Protein AF-A0A534TXQ6-F1 (afdb_monomer_lite)

Secondary structure (DSSP, 8-state):
----S-HHHHHHHHHHHHHHTT--SEEEEE-SSEEEEEEE-SSTT---EEEEEEEHHHHHHHHHHHHHHHHHHHHHSSSTT----

Sequence (85 aa):
MQYFSNYAGTLRCIGQVLHNQEIEAFEINTYANEFRVLAGDPNPPYTALIELKFSVQDIEILDREGQARRGQSTTETTNDRFDSV

pLDDT: mean 82.86, std 16.35, range [46.22, 97.06]

Structure (mmCIF, N/CA/C/O backbone):
data_AF-A0A534TXQ6-F1
#
_entry.id   AF-A0A534TXQ6-F1
#
loop_
_atom_site.group_PDB
_atom_site.id
_atom_site.type_symbol
_atom_site.label_atom_id
_atom_site.label_alt_id
_atom_site.label_comp_id
_atom_site.label_asym_id
_atom_site.label_entity_id
_atom_site.label_seq_id
_atom_site.pdbx_PDB_ins_code
_atom_site.Cartn_x
_atom_site.Cartn_y
_atom_site.Cartn_z
_atom_site.occupancy
_atom_site.B_iso_or_equiv
_atom_site.auth_seq_id
_atom_site.auth_comp_id
_atom_site.auth_asym_id
_atom_site.auth_atom_id
_atom_site.pdbx_PDB_model_num
ATOM 1 N N . MET A 1 1 ? 10.214 1.373 -19.705 1.00 52.84 1 MET A N 1
ATOM 2 C CA . MET A 1 1 ? 9.909 0.503 -18.551 1.00 52.84 1 MET A CA 1
ATOM 3 C C . MET A 1 1 ? 10.402 1.251 -17.324 1.00 52.84 1 MET A C 1
ATOM 5 O O . MET A 1 1 ? 11.600 1.493 -17.245 1.00 52.84 1 MET A O 1
ATOM 9 N N . GLN A 1 2 ? 9.503 1.771 -16.487 1.00 60.03 2 GLN A N 1
ATOM 10 C CA . GLN A 1 2 ? 9.897 2.452 -15.250 1.00 60.03 2 GLN A CA 1
ATOM 11 C C . GLN A 1 2 ? 10.134 1.380 -14.187 1.00 60.03 2 GLN A C 1
ATOM 13 O O . GLN A 1 2 ? 9.279 0.522 -13.985 1.00 60.03 2 GLN A O 1
ATOM 18 N N . TYR A 1 3 ? 11.311 1.410 -13.574 1.00 63.25 3 TYR A N 1
ATOM 19 C CA . TYR A 1 3 ? 11.711 0.490 -12.517 1.00 63.25 3 TYR A CA 1
ATOM 20 C C . TYR A 1 3 ? 11.824 1.262 -11.209 1.00 63.25 3 TYR A C 1
ATOM 22 O O . TYR A 1 3 ? 12.227 2.428 -11.206 1.00 63.25 3 TYR A O 1
ATOM 30 N N . PHE A 1 4 ? 11.527 0.601 -10.095 1.00 67.75 4 PHE A N 1
ATOM 31 C CA . PHE A 1 4 ? 11.767 1.172 -8.776 1.00 67.75 4 PHE A CA 1
ATOM 32 C C . PHE A 1 4 ? 13.271 1.260 -8.507 1.00 67.75 4 PHE A C 1
ATOM 34 O O . PHE A 1 4 ? 13.950 0.248 -8.353 1.00 67.75 4 PHE A O 1
ATOM 41 N N . SER A 1 5 ? 13.802 2.482 -8.449 1.00 70.38 5 SER A N 1
ATOM 42 C CA . SER A 1 5 ? 15.210 2.737 -8.115 1.00 70.38 5 SER A CA 1
ATOM 43 C C . SER A 1 5 ? 15.448 2.875 -6.608 1.00 70.38 5 SER A C 1
ATOM 45 O O . SER A 1 5 ? 16.572 2.697 -6.145 1.00 70.38 5 SER A O 1
ATOM 47 N N . ASN A 1 6 ? 14.396 3.157 -5.828 1.00 85.88 6 ASN A N 1
ATOM 48 C CA . ASN A 1 6 ? 14.467 3.363 -4.382 1.00 85.88 6 ASN A CA 1
ATOM 49 C C . ASN A 1 6 ? 13.494 2.441 -3.630 1.00 85.88 6 ASN A C 1
ATOM 51 O O . ASN A 1 6 ? 12.355 2.809 -3.322 1.00 85.88 6 ASN A O 1
ATOM 55 N N . TYR A 1 7 ? 13.971 1.241 -3.302 1.00 86.56 7 TYR A N 1
ATOM 56 C CA . TYR A 1 7 ? 13.203 0.241 -2.559 1.00 86.56 7 TYR A CA 1
ATOM 57 C C . TYR A 1 7 ? 12.810 0.709 -1.154 1.00 86.56 7 TYR A C 1
ATOM 59 O O . TYR A 1 7 ? 11.657 0.560 -0.766 1.00 86.56 7 TYR A O 1
ATOM 67 N N . ALA A 1 8 ? 13.723 1.334 -0.406 1.00 90.88 8 ALA A N 1
ATOM 68 C CA . ALA A 1 8 ? 13.436 1.794 0.954 1.00 90.88 8 ALA A CA 1
ATOM 69 C C . ALA A 1 8 ? 12.342 2.877 0.979 1.00 90.88 8 ALA A C 1
ATOM 71 O O . ALA A 1 8 ? 11.427 2.829 1.801 1.00 90.88 8 ALA A O 1
ATOM 72 N N . GLY A 1 9 ? 12.402 3.835 0.048 1.00 91.56 9 GLY A N 1
ATOM 73 C CA . GLY A 1 9 ? 11.366 4.858 -0.115 1.00 91.56 9 GLY A CA 1
ATOM 74 C C . GLY A 1 9 ? 10.013 4.260 -0.498 1.00 91.56 9 GLY A C 1
ATOM 75 O O . GLY A 1 9 ? 8.991 4.655 0.061 1.00 91.56 9 GLY A O 1
ATOM 76 N N . THR A 1 10 ? 10.021 3.263 -1.382 1.00 93.12 10 THR A N 1
ATOM 77 C CA . THR A 1 10 ? 8.809 2.550 -1.800 1.00 93.12 10 THR A CA 1
ATOM 78 C C . THR A 1 10 ? 8.165 1.803 -0.633 1.00 93.12 10 THR A C 1
ATOM 80 O O . THR A 1 10 ? 6.989 2.016 -0.345 1.00 93.12 10 THR A O 1
ATOM 83 N N . LEU A 1 11 ? 8.944 1.003 0.103 1.00 93.75 11 LEU A N 1
ATOM 84 C CA . LEU A 1 11 ? 8.458 0.262 1.270 1.00 93.75 11 LEU A CA 1
ATOM 85 C C . LEU A 1 11 ? 7.944 1.192 2.372 1.00 93.75 11 LEU A C 1
ATOM 87 O O . LEU A 1 11 ? 6.941 0.882 3.007 1.00 93.75 11 LEU A O 1
ATOM 91 N N . ARG A 1 12 ? 8.568 2.362 2.564 1.00 93.94 12 ARG A N 1
ATOM 92 C CA . ARG A 1 12 ? 8.039 3.393 3.467 1.00 93.94 12 ARG A CA 1
ATOM 93 C C . ARG A 1 12 ? 6.643 3.854 3.041 1.00 93.94 12 ARG A C 1
ATOM 95 O O . ARG A 1 12 ? 5.771 3.959 3.896 1.00 93.94 12 ARG A O 1
ATOM 102 N N . CYS A 1 13 ? 6.436 4.152 1.759 1.00 95.06 13 CYS A N 1
ATOM 103 C CA . CYS A 1 13 ? 5.135 4.610 1.261 1.00 95.06 13 CYS A CA 1
ATOM 104 C C . CYS A 1 13 ? 4.065 3.523 1.419 1.00 95.06 13 CYS A C 1
ATOM 106 O O . CYS A 1 13 ? 2.982 3.807 1.923 1.00 95.06 13 CYS A O 1
ATOM 108 N N . ILE A 1 14 ? 4.396 2.274 1.076 1.00 95.56 14 ILE A N 1
ATOM 109 C CA . ILE A 1 14 ? 3.507 1.123 1.282 1.00 95.56 14 ILE A CA 1
ATOM 110 C C . ILE A 1 14 ? 3.169 0.978 2.770 1.00 95.56 14 ILE A C 1
ATOM 112 O O . ILE A 1 14 ? 1.998 0.940 3.128 1.00 95.56 14 ILE A O 1
ATOM 116 N N . GLY A 1 15 ? 4.172 0.987 3.652 1.00 94.44 15 GLY A N 1
ATOM 117 C CA . GLY A 1 15 ? 3.965 0.868 5.097 1.00 94.44 15 GLY A CA 1
ATOM 118 C C . GLY A 1 15 ? 3.067 1.967 5.673 1.00 94.44 15 GLY A C 1
ATOM 119 O O . GLY A 1 15 ? 2.240 1.688 6.534 1.00 94.44 15 GLY A O 1
ATOM 120 N N . GLN A 1 16 ? 3.164 3.199 5.164 1.00 93.44 16 GLN A N 1
ATOM 121 C CA . GLN A 1 16 ? 2.267 4.292 5.555 1.00 93.44 16 GLN A CA 1
ATOM 122 C C . GLN A 1 16 ? 0.810 4.022 5.164 1.00 93.44 16 GLN A C 1
ATOM 124 O O . GLN A 1 16 ? -0.092 4.327 5.941 1.00 93.44 16 GLN A O 1
ATOM 129 N N . VAL A 1 17 ? 0.568 3.449 3.981 1.00 94.44 17 VAL A N 1
ATOM 130 C CA . VAL A 1 17 ? -0.784 3.063 3.551 1.00 94.44 17 VAL A CA 1
ATOM 131 C C . VAL A 1 17 ? -1.333 1.949 4.436 1.00 94.44 17 VAL A C 1
ATOM 133 O O . VAL A 1 17 ? -2.441 2.089 4.945 1.00 94.44 17 VAL A O 1
ATOM 136 N N . LEU A 1 18 ? -0.549 0.890 4.664 1.00 94.62 18 LEU A N 1
ATOM 137 C CA . LEU A 1 18 ? -0.967 -0.247 5.491 1.00 94.62 18 LEU A CA 1
ATOM 138 C C . LEU A 1 18 ? -1.273 0.182 6.928 1.00 94.62 18 LEU A C 1
ATOM 140 O O . LEU A 1 18 ? -2.294 -0.214 7.478 1.00 94.62 18 LEU A O 1
ATOM 144 N N . HIS A 1 19 ? -0.448 1.063 7.499 1.00 92.50 19 HIS A N 1
ATOM 145 C CA . HIS A 1 19 ? -0.683 1.618 8.829 1.00 92.50 19 HIS A CA 1
ATOM 146 C C . HIS A 1 19 ? -2.008 2.389 8.916 1.00 92.50 19 HIS A C 1
ATOM 148 O O . HIS A 1 19 ? -2.773 2.175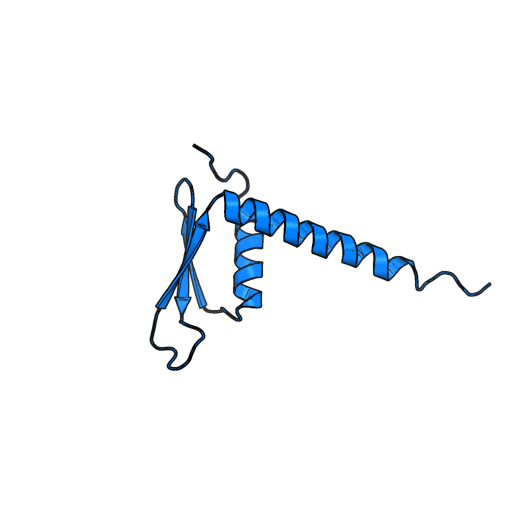 9.849 1.00 92.50 19 HIS A O 1
ATOM 154 N N . ASN A 1 20 ? -2.322 3.232 7.925 1.00 91.25 20 ASN A N 1
ATOM 155 C CA . ASN A 1 20 ? -3.587 3.981 7.897 1.00 91.25 20 ASN A 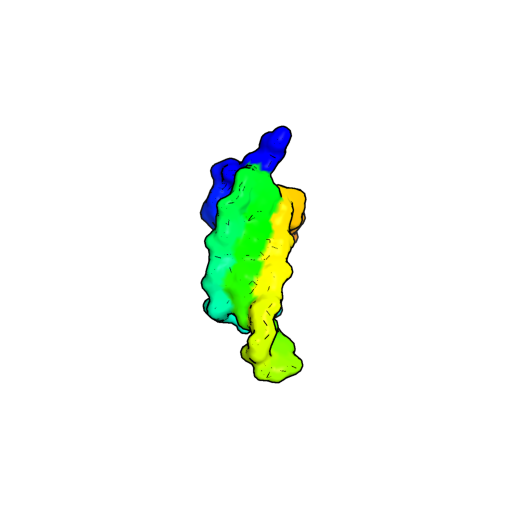CA 1
ATOM 156 C C . ASN A 1 20 ? -4.821 3.083 7.709 1.00 91.25 20 ASN A C 1
ATOM 158 O O . ASN A 1 20 ? -5.934 3.521 7.985 1.00 91.25 20 ASN A O 1
ATOM 162 N N . GLN A 1 21 ? -4.634 1.868 7.190 1.00 91.19 21 GLN A N 1
ATOM 163 C CA . GLN A 1 21 ? -5.685 0.865 7.015 1.00 91.19 21 GLN A CA 1
ATOM 164 C C . GLN A 1 21 ? -5.727 -0.153 8.165 1.00 91.19 21 GLN A C 1
ATOM 166 O O . GLN A 1 21 ? -6.482 -1.115 8.077 1.00 91.19 21 GLN A O 1
ATOM 171 N N . GLU A 1 22 ? -4.915 0.042 9.211 1.00 90.62 22 GLU A N 1
ATOM 172 C CA . GLU A 1 22 ? -4.797 -0.870 10.359 1.00 90.62 22 GLU A CA 1
ATOM 173 C C . GLU A 1 22 ? -4.421 -2.311 9.949 1.00 90.62 22 GLU A C 1
ATOM 175 O O . GLU A 1 22 ? -4.799 -3.291 10.589 1.00 90.62 22 GLU A O 1
ATOM 180 N N . ILE A 1 23 ? -3.645 -2.455 8.867 1.00 92.12 23 ILE A N 1
ATOM 181 C CA . ILE A 1 23 ? -3.160 -3.748 8.378 1.00 92.12 23 ILE A CA 1
ATOM 182 C C . ILE A 1 23 ? -1.809 -4.061 9.026 1.00 92.12 23 ILE A C 1
ATOM 184 O O . ILE A 1 23 ? -0.782 -3.476 8.675 1.00 92.12 23 ILE A O 1
ATOM 188 N N . GLU A 1 24 ? -1.801 -5.028 9.943 1.00 87.25 24 GLU A N 1
ATOM 189 C CA . GLU A 1 24 ? -0.592 -5.438 10.677 1.00 87.25 24 GLU A CA 1
ATOM 190 C C . GLU A 1 24 ? 0.063 -6.714 10.126 1.00 87.25 24 GLU A C 1
ATOM 192 O O . GLU A 1 24 ? 1.282 -6.868 10.207 1.00 87.25 24 GLU A O 1
ATOM 197 N N . ALA A 1 25 ? -0.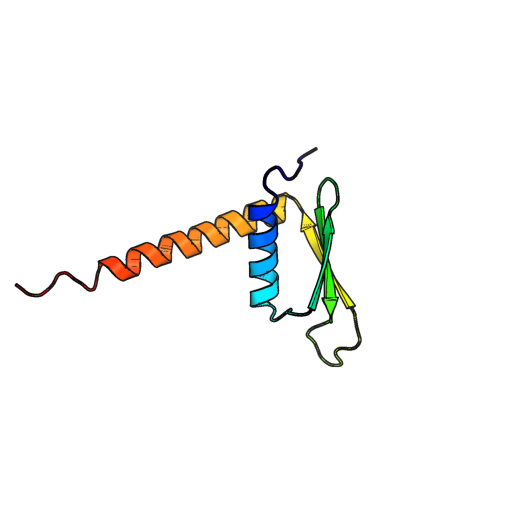725 -7.623 9.543 1.00 90.19 25 ALA A N 1
ATOM 198 C CA . ALA A 1 25 ? -0.251 -8.899 9.011 1.00 90.19 25 ALA A CA 1
ATOM 199 C C . ALA A 1 25 ? -0.365 -8.926 7.484 1.00 90.19 25 ALA A C 1
ATOM 201 O O . ALA A 1 25 ? -1.466 -8.918 6.926 1.00 90.19 25 ALA A O 1
ATOM 202 N N . PHE A 1 26 ? 0.784 -8.961 6.810 1.00 94.94 26 PHE A N 1
ATOM 203 C CA . PHE A 1 26 ? 0.855 -8.919 5.356 1.00 94.94 26 PHE A CA 1
ATOM 204 C C . PHE A 1 26 ? 2.141 -9.550 4.814 1.00 94.94 26 PHE A C 1
ATOM 206 O O . PHE A 1 26 ? 3.146 -9.678 5.514 1.00 94.94 26 PHE A O 1
ATOM 213 N N . GLU A 1 27 ? 2.117 -9.882 3.527 1.00 96.38 27 GLU A N 1
ATOM 214 C CA . GLU A 1 27 ? 3.277 -10.272 2.731 1.00 96.38 27 GLU A CA 1
ATOM 215 C C . GLU A 1 27 ? 3.443 -9.299 1.560 1.00 96.38 27 GLU A C 1
ATOM 217 O O . GLU A 1 27 ? 2.457 -8.894 0.941 1.00 96.38 27 GLU A O 1
ATOM 222 N N . ILE A 1 28 ? 4.686 -8.923 1.243 1.00 95.62 28 ILE A N 1
ATOM 223 C CA . ILE A 1 28 ? 4.998 -8.047 0.109 1.00 95.62 28 ILE A CA 1
ATOM 224 C C . ILE A 1 28 ? 5.734 -8.840 -0.963 1.00 95.62 28 ILE A C 1
ATOM 226 O O . ILE A 1 28 ? 6.865 -9.281 -0.766 1.00 95.62 28 ILE A O 1
ATOM 230 N N . ASN A 1 29 ? 5.122 -8.918 -2.139 1.00 94.38 29 ASN A N 1
ATOM 231 C CA . ASN A 1 29 ? 5.719 -9.465 -3.344 1.00 94.38 29 ASN A CA 1
ATOM 232 C C . ASN A 1 29 ? 6.192 -8.336 -4.257 1.00 94.38 29 ASN A C 1
ATOM 234 O O . ASN A 1 29 ? 5.459 -7.389 -4.549 1.00 94.38 29 ASN A O 1
ATOM 238 N N . THR A 1 30 ? 7.435 -8.450 -4.715 1.00 91.56 30 THR A N 1
ATOM 239 C CA . THR A 1 30 ? 8.074 -7.461 -5.585 1.00 91.56 30 THR A CA 1
ATOM 240 C C . THR A 1 30 ? 8.136 -7.985 -7.011 1.00 91.56 30 THR A C 1
ATOM 242 O O . THR A 1 30 ? 8.663 -9.070 -7.255 1.00 91.56 30 THR A O 1
ATOM 245 N N . TYR A 1 31 ? 7.667 -7.179 -7.957 1.00 88.88 31 TYR A N 1
ATOM 246 C CA . TYR A 1 31 ? 7.801 -7.419 -9.390 1.00 88.88 31 TYR A CA 1
ATOM 247 C C . TYR A 1 31 ? 8.583 -6.276 -10.043 1.00 88.88 31 TYR A C 1
ATOM 249 O O . TYR A 1 31 ? 8.900 -5.268 -9.415 1.00 88.88 31 TYR A O 1
ATOM 257 N N . ALA A 1 32 ? 8.906 -6.421 -11.329 1.00 84.56 32 ALA A N 1
ATOM 258 C CA . ALA A 1 32 ? 9.728 -5.453 -12.058 1.00 84.56 32 ALA A CA 1
ATOM 259 C C . ALA A 1 32 ? 9.173 -4.012 -12.025 1.00 84.56 32 ALA A C 1
ATOM 261 O O . ALA A 1 32 ? 9.944 -3.054 -12.011 1.00 84.56 32 ALA A O 1
ATOM 262 N N . ASN A 1 33 ? 7.849 -3.858 -12.029 1.00 87.50 33 ASN A N 1
ATOM 263 C CA . ASN A 1 33 ? 7.150 -2.579 -12.174 1.00 87.50 33 ASN A CA 1
ATOM 264 C C . ASN A 1 33 ? 6.008 -2.375 -11.167 1.00 87.50 33 ASN A C 1
ATOM 266 O O . ASN A 1 33 ? 5.287 -1.382 -11.266 1.00 87.50 33 ASN A O 1
ATOM 270 N N . GLU A 1 34 ? 5.820 -3.297 -10.224 1.00 92.56 34 GLU A N 1
ATOM 271 C CA . GLU A 1 34 ? 4.780 -3.186 -9.204 1.00 92.56 34 GLU A CA 1
ATOM 272 C C . GLU A 1 34 ? 5.167 -3.907 -7.912 1.00 92.56 34 GLU A C 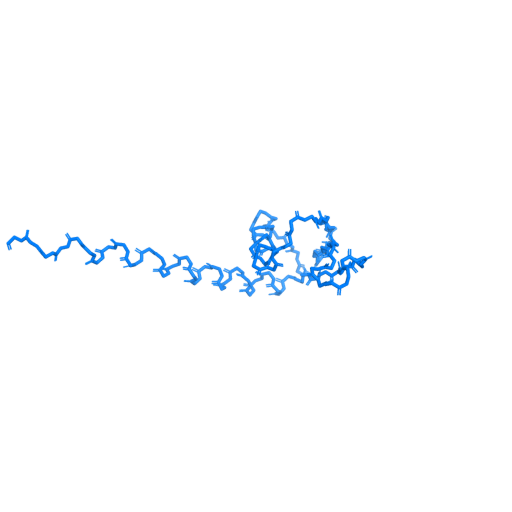1
ATOM 274 O O . GLU A 1 34 ? 5.979 -4.837 -7.909 1.00 92.56 34 GLU A O 1
ATOM 279 N N . PHE A 1 35 ? 4.528 -3.496 -6.822 1.00 94.88 35 PHE A N 1
ATOM 280 C CA . PHE A 1 35 ? 4.475 -4.247 -5.576 1.00 94.88 35 PHE A CA 1
ATOM 281 C C . PHE A 1 35 ? 3.059 -4.756 -5.362 1.00 94.88 35 PHE A C 1
ATOM 283 O O . PHE A 1 35 ? 2.086 -4.041 -5.614 1.00 94.88 35 PHE A O 1
ATOM 290 N N . ARG A 1 36 ? 2.947 -5.983 -4.862 1.00 96.69 36 ARG A N 1
ATOM 291 C CA . ARG A 1 36 ? 1.675 -6.549 -4.422 1.00 96.69 36 ARG A CA 1
ATOM 292 C C . ARG A 1 36 ? 1.757 -6.878 -2.949 1.00 96.69 36 ARG A C 1
ATOM 294 O O . ARG A 1 36 ? 2.710 -7.524 -2.520 1.00 96.69 36 ARG A O 1
ATOM 301 N N . VAL A 1 37 ? 0.763 -6.434 -2.197 1.00 97.00 37 VAL A N 1
ATOM 302 C CA . VAL A 1 37 ? 0.626 -6.738 -0.779 1.00 97.00 37 VAL A CA 1
ATOM 303 C C . VAL A 1 37 ? -0.559 -7.664 -0.609 1.00 97.00 37 VAL A C 1
ATOM 305 O O . VAL A 1 37 ? -1.678 -7.293 -0.954 1.00 97.00 37 VAL A O 1
ATOM 308 N N . LEU A 1 38 ? -0.305 -8.857 -0.085 1.00 97.06 38 LEU A N 1
ATOM 309 C CA . LEU A 1 38 ? -1.346 -9.783 0.338 1.00 97.06 38 LEU A CA 1
ATOM 310 C C . LEU A 1 38 ? -1.554 -9.593 1.839 1.00 97.06 38 LEU A C 1
ATOM 312 O O . LEU A 1 38 ? -0.601 -9.710 2.607 1.00 97.06 38 LEU A O 1
ATOM 316 N N . ALA A 1 39 ? -2.776 -9.281 2.252 1.00 95.00 39 ALA A N 1
ATOM 317 C CA . ALA A 1 39 ? -3.113 -8.999 3.644 1.00 95.00 39 ALA A CA 1
ATOM 318 C C . ALA A 1 39 ? -4.431 -9.668 4.037 1.00 95.00 39 ALA A C 1
ATOM 320 O O . ALA A 1 39 ? -5.238 -10.014 3.174 1.00 95.00 39 ALA A O 1
ATOM 321 N N . GLY A 1 40 ? -4.661 -9.838 5.340 1.00 91.75 40 GLY A N 1
ATOM 322 C CA . GLY A 1 40 ? -5.992 -10.181 5.845 1.00 91.75 40 GLY A CA 1
ATOM 323 C C . GLY A 1 40 ? -6.988 -9.063 5.545 1.00 91.75 40 GLY A C 1
ATOM 324 O O . GLY A 1 40 ? -6.637 -7.889 5.641 1.00 91.75 40 GLY A O 1
ATOM 325 N N . ASP A 1 41 ? -8.217 -9.416 5.172 1.00 88.31 41 ASP A N 1
ATOM 326 C CA . ASP A 1 41 ? -9.297 -8.439 5.035 1.00 88.31 41 ASP A CA 1
ATOM 327 C C . ASP A 1 41 ? -9.584 -7.806 6.409 1.00 88.31 41 ASP A C 1
ATOM 329 O O . ASP A 1 41 ? -9.949 -8.535 7.340 1.00 88.31 41 ASP A O 1
ATOM 333 N N . PRO A 1 42 ? -9.429 -6.477 6.567 1.00 84.75 42 PRO A N 1
ATOM 334 C CA . PRO A 1 42 ? -9.724 -5.798 7.825 1.00 84.75 42 PRO A CA 1
ATOM 335 C C . PRO A 1 42 ? -11.233 -5.685 8.092 1.00 84.75 42 PRO A C 1
ATOM 337 O O . PRO A 1 42 ? -11.636 -5.190 9.143 1.00 84.75 42 PRO A O 1
ATOM 340 N N . ASN A 1 43 ? -12.090 -6.121 7.165 1.00 85.25 43 ASN A N 1
ATOM 341 C CA . ASN A 1 43 ? -13.531 -6.112 7.356 1.00 85.25 43 ASN A CA 1
ATOM 342 C C . ASN A 1 43 ? -14.021 -7.459 7.918 1.00 85.25 43 ASN A C 1
ATOM 344 O O . ASN A 1 43 ? -13.621 -8.526 7.435 1.00 85.25 43 ASN A O 1
ATOM 348 N N . PRO A 1 44 ? -14.945 -7.451 8.899 1.00 86.44 44 PRO A N 1
ATOM 349 C CA . PRO A 1 44 ? -15.642 -8.660 9.315 1.00 86.44 44 PRO A CA 1
ATOM 350 C C . PRO A 1 44 ? -16.239 -9.393 8.101 1.00 86.44 44 PRO A C 1
ATOM 352 O O . PRO A 1 44 ? -16.859 -8.752 7.250 1.00 86.44 44 PRO A O 1
ATOM 355 N N . PRO A 1 45 ? -16.098 -10.728 8.010 1.00 90.94 45 PRO A N 1
ATOM 356 C CA . PRO A 1 45 ? -15.759 -11.654 9.094 1.00 90.94 45 PRO A CA 1
ATOM 357 C C . PRO A 1 45 ? -14.257 -11.965 9.278 1.00 90.94 45 PRO A C 1
ATOM 359 O O . PRO A 1 45 ? -13.945 -12.921 9.984 1.00 90.94 45 PRO A O 1
ATOM 362 N N . TYR A 1 46 ? -13.332 -11.199 8.683 1.00 83.81 46 TYR A N 1
ATOM 363 C CA . TYR A 1 46 ? -11.870 -11.396 8.797 1.00 83.81 46 TYR A CA 1
ATOM 364 C C . TYR A 1 46 ? -11.349 -12.743 8.265 1.00 83.81 46 TYR A C 1
ATOM 366 O O . TYR A 1 46 ? -10.297 -13.230 8.675 1.00 83.81 46 TYR A O 1
ATOM 374 N N . THR A 1 47 ? -12.092 -13.388 7.364 1.00 86.44 47 THR A N 1
ATOM 375 C CA . THR A 1 47 ? -11.733 -14.714 6.828 1.00 86.44 47 THR A CA 1
ATOM 376 C C . THR A 1 47 ? -11.104 -14.663 5.441 1.00 86.44 47 THR A C 1
ATOM 378 O O . THR A 1 47 ? -10.682 -15.696 4.924 1.00 86.44 47 THR A O 1
ATOM 381 N N . ALA A 1 48 ? -11.112 -13.498 4.797 1.00 89.62 48 ALA A N 1
ATOM 382 C CA . ALA A 1 48 ? -10.631 -13.327 3.436 1.00 89.62 48 ALA A CA 1
ATOM 383 C C . ALA A 1 48 ? -9.216 -12.739 3.415 1.00 89.62 48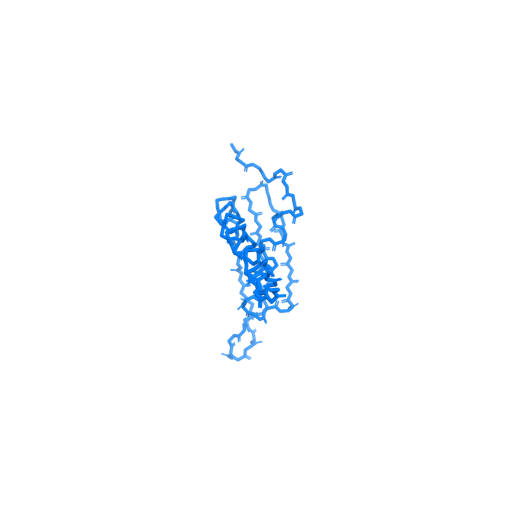 ALA A C 1
ATOM 385 O O . ALA A 1 48 ? -8.765 -12.115 4.375 1.00 89.62 48 ALA A O 1
ATOM 386 N N . LEU A 1 49 ? -8.536 -12.936 2.287 1.00 92.94 49 LEU A N 1
ATOM 387 C CA . LEU A 1 49 ? -7.324 -12.205 1.945 1.00 92.94 49 LEU A CA 1
ATOM 388 C C . LEU A 1 49 ? -7.665 -11.152 0.893 1.00 92.94 49 LEU A C 1
ATOM 390 O O . LEU A 1 49 ? -8.431 -11.422 -0.035 1.00 92.94 49 LEU A O 1
ATOM 394 N N . ILE A 1 50 ? -7.060 -9.979 1.026 1.00 93.38 50 ILE A N 1
ATOM 395 C CA . ILE A 1 50 ? -7.120 -8.892 0.054 1.00 93.38 50 ILE A CA 1
ATOM 396 C C . ILE A 1 50 ? -5.748 -8.691 -0.585 1.00 93.38 50 ILE A C 1
ATOM 398 O O . ILE A 1 50 ? -4.712 -8.925 0.038 1.00 93.38 50 ILE A O 1
ATOM 402 N N . GLU A 1 51 ? -5.746 -8.242 -1.838 1.00 95.94 51 GLU A N 1
ATOM 403 C CA . GLU A 1 51 ? -4.530 -7.882 -2.563 1.00 95.94 51 GLU A CA 1
ATOM 404 C C . GLU A 1 51 ? -4.545 -6.382 -2.867 1.00 95.94 51 GLU A C 1
ATOM 406 O O . GLU A 1 51 ? -5.442 -5.884 -3.550 1.00 95.94 51 GLU A O 1
ATOM 411 N N . LEU A 1 52 ? -3.532 -5.667 -2.384 1.00 95.75 52 LEU A N 1
ATOM 412 C CA . LEU A 1 52 ? -3.282 -4.270 -2.723 1.00 95.75 52 LEU A CA 1
ATOM 413 C C . LEU A 1 52 ? -2.152 -4.205 -3.749 1.00 95.75 52 LEU A C 1
ATOM 415 O O . LEU A 1 52 ? -1.113 -4.846 -3.582 1.00 95.75 52 LEU A O 1
ATOM 419 N N . LYS A 1 53 ? -2.341 -3.423 -4.811 1.00 96.56 53 LYS A N 1
ATOM 420 C CA . LYS A 1 53 ? -1.354 -3.253 -5.883 1.00 96.56 53 LYS A CA 1
ATOM 421 C C . LYS A 1 53 ? -0.829 -1.832 -5.874 1.00 96.56 53 LYS A C 1
ATOM 423 O O . LYS A 1 53 ? -1.613 -0.893 -5.806 1.00 96.56 53 LYS A O 1
ATOM 428 N N . PHE A 1 54 ? 0.485 -1.705 -5.982 1.00 95.44 54 PHE A N 1
ATOM 429 C CA . PHE A 1 54 ? 1.174 -0.427 -6.037 1.00 95.44 54 PHE A CA 1
ATOM 430 C C . PHE A 1 54 ? 2.042 -0.387 -7.289 1.00 95.44 54 PHE A C 1
ATOM 432 O O . PHE A 1 54 ? 3.091 -1.036 -7.363 1.00 95.44 54 PHE A O 1
ATOM 439 N N . SER A 1 55 ? 1.590 0.369 -8.284 1.00 94.50 55 SER A N 1
ATOM 440 C CA . SER A 1 55 ? 2.385 0.708 -9.462 1.00 94.50 55 SER A CA 1
ATOM 441 C C . SER A 1 55 ? 3.470 1.732 -9.117 1.00 94.50 55 SER A C 1
ATOM 443 O O . SER A 1 55 ? 3.462 2.348 -8.049 1.00 94.50 55 SER A O 1
ATOM 445 N N . VAL A 1 56 ? 4.404 1.960 -10.044 1.00 91.75 56 VAL A N 1
ATOM 446 C CA . VAL A 1 56 ? 5.397 3.038 -9.902 1.00 91.75 56 VAL A CA 1
ATOM 447 C C . VAL A 1 56 ? 4.718 4.394 -9.701 1.00 91.75 56 VAL A C 1
ATOM 449 O O . VAL A 1 56 ? 5.137 5.162 -8.838 1.00 91.75 56 VAL A O 1
ATOM 452 N N . GLN A 1 57 ? 3.638 4.661 -10.439 1.00 92.88 57 GLN A N 1
ATOM 453 C CA . GLN A 1 57 ? 2.908 5.924 -10.350 1.00 92.88 57 GLN A CA 1
ATOM 454 C C . GLN A 1 57 ? 2.226 6.096 -8.987 1.00 92.88 57 GLN A C 1
ATOM 456 O O . GLN A 1 57 ? 2.276 7.187 -8.421 1.00 92.88 57 GLN A O 1
ATOM 461 N N . ASP A 1 58 ? 1.649 5.026 -8.430 1.00 94.44 58 ASP A N 1
ATOM 462 C CA . ASP A 1 58 ? 1.022 5.074 -7.102 1.00 94.44 58 ASP A CA 1
ATOM 463 C C . ASP A 1 58 ? 2.047 5.460 -6.031 1.00 94.44 58 ASP A C 1
ATOM 465 O O . ASP A 1 58 ? 1.791 6.317 -5.188 1.00 94.44 58 ASP A O 1
ATOM 469 N N . ILE A 1 59 ? 3.249 4.881 -6.099 1.00 94.44 59 ILE A N 1
ATOM 470 C CA . ILE A 1 59 ? 4.331 5.183 -5.157 1.00 94.44 59 ILE A CA 1
ATOM 471 C C . ILE A 1 59 ? 4.836 6.622 -5.307 1.00 94.44 59 ILE A C 1
ATOM 473 O O . ILE A 1 59 ? 5.099 7.274 -4.298 1.00 94.44 59 ILE A O 1
ATOM 477 N N . GLU A 1 60 ? 4.949 7.147 -6.529 1.00 92.88 60 GLU A N 1
ATOM 478 C CA . GLU A 1 60 ? 5.338 8.547 -6.758 1.00 92.88 60 GLU A CA 1
ATOM 479 C C . GLU A 1 60 ? 4.327 9.535 -6.155 1.00 92.88 60 GLU A C 1
ATOM 481 O O . GLU A 1 60 ? 4.717 10.547 -5.562 1.00 92.88 60 GLU A O 1
ATOM 486 N N . ILE A 1 61 ? 3.030 9.235 -6.279 1.00 94.06 61 ILE A N 1
ATOM 487 C CA . ILE A 1 61 ? 1.955 10.037 -5.685 1.00 94.06 61 ILE A CA 1
ATOM 488 C C . ILE A 1 61 ? 2.033 9.963 -4.157 1.00 94.06 61 ILE A C 1
ATOM 490 O O . ILE A 1 61 ? 2.102 11.004 -3.500 1.00 94.06 61 ILE A O 1
ATOM 494 N N . LEU A 1 62 ? 2.108 8.752 -3.598 1.00 94.44 62 LEU A N 1
ATOM 495 C CA . LEU A 1 62 ? 2.195 8.534 -2.153 1.00 94.44 62 LEU A CA 1
ATOM 496 C C . LEU A 1 62 ? 3.428 9.203 -1.539 1.00 94.44 62 LEU A C 1
ATOM 498 O O . LEU A 1 62 ? 3.337 9.785 -0.457 1.00 94.44 62 LEU A O 1
ATOM 502 N N . ASP A 1 63 ? 4.580 9.174 -2.217 1.00 93.06 63 ASP A N 1
ATOM 503 C CA . ASP A 1 63 ? 5.771 9.837 -1.695 1.00 93.06 63 ASP A CA 1
ATOM 504 C C . ASP A 1 63 ? 5.618 11.358 -1.703 1.00 93.06 63 ASP A C 1
ATOM 506 O O . ASP A 1 63 ? 5.971 12.006 -0.717 1.00 93.06 63 ASP A O 1
ATOM 510 N N . ARG A 1 64 ? 5.031 11.936 -2.760 1.00 91.44 64 ARG A N 1
ATOM 511 C CA . ARG A 1 64 ? 4.740 13.376 -2.820 1.00 91.44 64 ARG A CA 1
ATOM 512 C C . ARG A 1 64 ? 3.788 13.801 -1.702 1.00 91.44 64 ARG A C 1
ATOM 514 O O . ARG A 1 64 ? 4.054 14.789 -1.017 1.00 91.44 64 ARG A O 1
ATOM 521 N N . GLU A 1 65 ? 2.710 13.053 -1.487 1.00 91.00 65 GLU A N 1
ATOM 522 C CA . GLU A 1 65 ? 1.761 13.311 -0.398 1.00 91.00 65 GLU A CA 1
ATOM 523 C C . GLU A 1 65 ? 2.428 13.174 0.974 1.00 91.00 65 GLU A C 1
ATOM 525 O O . GLU A 1 65 ? 2.273 14.034 1.845 1.00 91.00 65 GLU A O 1
ATOM 530 N N . GLY A 1 66 ? 3.230 12.125 1.161 1.00 86.94 66 GLY A N 1
ATOM 531 C CA . GLY A 1 66 ? 3.981 11.901 2.389 1.00 86.94 66 GLY A CA 1
ATOM 532 C C . GLY A 1 66 ? 5.003 13.006 2.664 1.00 86.94 66 GLY A C 1
ATOM 533 O O . GLY A 1 66 ? 5.184 13.399 3.817 1.00 86.94 66 GLY A O 1
ATOM 534 N N . GLN A 1 67 ? 5.671 13.524 1.632 1.00 87.81 67 GLN A N 1
ATOM 535 C CA . GLN A 1 67 ? 6.586 14.662 1.743 1.00 87.81 67 GLN A CA 1
ATOM 536 C C . GLN A 1 67 ? 5.845 15.941 2.141 1.00 87.81 67 GLN A C 1
ATOM 538 O O . GLN A 1 67 ? 6.305 16.631 3.049 1.00 87.81 67 GLN A O 1
ATOM 543 N N . ALA A 1 68 ? 4.689 16.224 1.532 1.00 85.81 68 ALA A N 1
ATOM 544 C CA . ALA A 1 68 ? 3.871 17.384 1.883 1.00 85.81 68 ALA A CA 1
ATOM 545 C C . ALA A 1 68 ? 3.446 17.357 3.364 1.00 85.81 68 ALA A C 1
ATOM 547 O O . ALA A 1 68 ? 3.621 18.351 4.068 1.00 85.81 68 ALA A O 1
ATOM 548 N N . ARG A 1 69 ? 2.998 16.196 3.868 1.00 81.06 69 ARG A N 1
ATOM 549 C CA . ARG A 1 69 ? 2.637 16.013 5.289 1.00 81.06 69 ARG A CA 1
ATOM 550 C C . ARG A 1 69 ? 3.829 16.229 6.231 1.00 81.06 69 ARG A C 1
ATOM 552 O O . ARG A 1 69 ? 3.692 16.875 7.265 1.00 81.06 69 ARG A O 1
ATOM 559 N N . ARG A 1 70 ? 5.022 15.734 5.873 1.00 79.00 70 ARG A N 1
ATOM 560 C CA . ARG A 1 70 ? 6.248 15.941 6.674 1.00 79.00 70 ARG A CA 1
ATOM 561 C C . ARG A 1 70 ? 6.729 17.393 6.654 1.00 79.00 70 ARG A C 1
ATOM 563 O O . ARG A 1 70 ? 7.197 17.888 7.675 1.00 79.00 70 ARG A O 1
ATOM 570 N N . GLY A 1 71 ? 6.595 18.068 5.513 1.00 66.19 71 GLY A N 1
ATOM 571 C CA . GLY A 1 71 ? 6.965 19.475 5.356 1.00 66.19 71 GLY A CA 1
ATOM 572 C C . GLY A 1 71 ? 6.143 20.415 6.240 1.00 66.19 71 GLY A C 1
ATOM 573 O O . GLY A 1 71 ? 6.689 21.383 6.756 1.00 66.19 71 GLY A O 1
ATOM 574 N N . GLN A 1 72 ? 4.868 20.096 6.484 1.00 59.53 72 GLN A N 1
ATOM 575 C CA . GLN A 1 72 ? 3.990 20.875 7.370 1.00 59.53 72 GLN A CA 1
ATOM 576 C C . GLN A 1 72 ? 4.330 20.694 8.858 1.00 59.53 72 GLN A C 1
ATOM 578 O O . GLN A 1 72 ? 4.317 21.656 9.622 1.00 59.53 72 GLN A O 1
ATOM 583 N N . SER A 1 73 ? 4.728 19.486 9.267 1.00 54.84 73 SER A N 1
ATOM 584 C CA . SER A 1 73 ? 5.030 19.189 10.675 1.00 54.84 73 SER A CA 1
ATOM 585 C C . SER A 1 73 ? 6.268 19.924 11.211 1.00 54.84 73 SER A C 1
ATOM 587 O O . SER A 1 73 ? 6.406 20.071 12.421 1.00 54.84 73 SER A O 1
ATOM 589 N N . THR A 1 74 ? 7.173 20.393 10.343 1.00 51.06 74 THR A N 1
ATOM 590 C CA . THR A 1 74 ? 8.383 21.126 10.772 1.00 51.06 74 THR A CA 1
ATOM 591 C C . THR A 1 74 ? 8.107 22.614 11.018 1.00 51.06 74 THR A C 1
ATOM 593 O O . THR A 1 74 ? 8.827 23.249 11.781 1.00 51.06 74 THR A O 1
ATOM 596 N N . THR A 1 75 ? 7.063 23.186 10.411 1.00 52.31 75 THR A N 1
ATOM 597 C CA . THR A 1 75 ? 6.740 24.617 10.553 1.00 52.31 75 THR A CA 1
ATOM 598 C C . THR A 1 75 ? 5.878 24.944 11.769 1.00 52.31 75 THR A C 1
ATOM 600 O O . THR A 1 75 ? 5.890 26.085 12.217 1.00 52.31 75 THR A O 1
ATOM 603 N N . GLU A 1 76 ? 5.163 23.969 12.336 1.00 50.56 76 GLU A N 1
ATOM 604 C CA . GLU A 1 76 ? 4.302 24.199 13.507 1.00 50.56 76 GLU A CA 1
ATOM 605 C C . GLU A 1 76 ? 5.086 24.244 14.829 1.00 50.56 76 GLU A C 1
ATOM 607 O O . GLU A 1 76 ? 4.691 24.944 15.750 1.00 50.56 76 GLU A O 1
ATOM 612 N N . THR A 1 77 ? 6.248 23.589 14.933 1.00 49.97 77 THR A N 1
ATOM 613 C CA . THR A 1 77 ? 7.042 23.588 16.182 1.00 49.97 77 THR A CA 1
ATOM 614 C C . THR A 1 77 ? 7.852 24.877 16.398 1.00 49.97 77 THR A C 1
ATOM 616 O O . THR A 1 77 ? 8.277 25.163 17.517 1.00 49.97 77 THR A O 1
ATOM 619 N N . THR A 1 78 ? 8.089 25.674 15.354 1.00 48.00 78 THR A N 1
ATOM 620 C CA . THR A 1 78 ? 8.977 26.850 15.431 1.00 48.00 78 THR 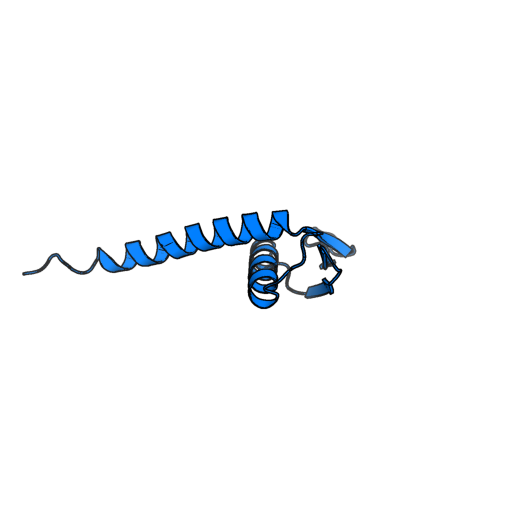A CA 1
ATOM 621 C C . THR A 1 78 ? 8.266 28.144 15.833 1.00 48.00 78 THR A C 1
ATOM 623 O O . THR A 1 78 ? 8.946 29.094 16.215 1.00 48.00 78 THR A O 1
ATOM 626 N N . ASN A 1 79 ? 6.930 28.193 15.786 1.00 48.59 79 ASN A N 1
ATOM 627 C CA . ASN A 1 79 ? 6.169 29.417 16.069 1.00 48.59 79 ASN A CA 1
ATOM 628 C C . ASN A 1 79 ? 5.744 29.578 17.541 1.00 48.59 79 ASN A C 1
ATOM 630 O O . ASN A 1 79 ? 5.396 30.684 17.937 1.00 48.59 79 ASN A O 1
ATOM 634 N N . ASP A 1 80 ? 5.856 28.544 18.381 1.00 49.19 80 ASP A N 1
ATOM 635 C CA . ASP A 1 80 ? 5.423 28.603 19.792 1.00 49.19 80 ASP A CA 1
ATOM 636 C C . ASP A 1 80 ? 6.497 29.121 20.773 1.00 49.19 80 ASP A C 1
ATOM 638 O O . ASP A 1 80 ? 6.338 29.015 21.990 1.00 49.19 80 ASP A O 1
ATOM 642 N N . ARG A 1 81 ? 7.635 29.648 20.290 1.00 49.97 81 ARG A N 1
ATOM 643 C CA . ARG A 1 81 ? 8.798 29.952 21.156 1.00 49.97 81 ARG A CA 1
ATOM 644 C C . ARG A 1 81 ? 9.358 31.371 21.125 1.00 49.97 81 ARG A C 1
ATOM 646 O O . ARG A 1 81 ? 10.405 31.595 21.728 1.00 49.97 81 ARG A O 1
ATOM 653 N N . PHE A 1 82 ? 8.669 32.334 20.521 1.00 53.28 82 PHE A N 1
ATOM 654 C CA . PHE A 1 82 ? 9.120 33.729 20.522 1.00 53.28 82 PHE A CA 1
ATOM 655 C C . PHE A 1 82 ? 7.977 34.707 20.788 1.00 53.28 82 PHE A C 1
ATOM 657 O O . PHE A 1 82 ? 7.584 35.442 19.900 1.00 53.28 82 PHE A O 1
ATOM 664 N N . ASP A 1 83 ? 7.478 34.725 22.023 1.00 50.47 83 ASP A N 1
ATOM 665 C CA . ASP A 1 83 ? 6.834 35.908 22.607 1.00 50.47 83 ASP A CA 1
ATOM 666 C C . ASP A 1 83 ? 6.978 35.849 24.133 1.00 50.47 83 ASP A C 1
ATOM 668 O O . ASP A 1 83 ? 6.103 35.373 24.853 1.00 50.47 83 ASP A O 1
ATOM 672 N N . SER A 1 84 ? 8.150 36.251 24.630 1.00 46.22 84 SER A N 1
ATOM 673 C CA . SER A 1 84 ? 8.380 36.696 26.016 1.00 46.22 84 SER A CA 1
ATOM 674 C C . SER A 1 84 ? 9.802 37.250 26.153 1.00 46.22 84 SER A C 1
ATOM 676 O O . SER A 1 84 ? 10.691 36.536 26.614 1.00 46.22 84 SER A O 1
ATOM 678 N N . VAL A 1 85 ? 10.005 38.513 25.756 1.00 50.69 85 VAL A N 1
ATOM 679 C CA . VAL A 1 85 ? 10.962 39.454 26.377 1.00 50.69 85 VAL A CA 1
ATOM 680 C C . VAL A 1 85 ? 10.367 40.854 26.314 1.00 50.69 85 VAL A C 1
ATOM 682 O O . VAL A 1 85 ? 9.954 41.252 25.204 1.00 50.69 85 VAL A O 1
#

Radius of gyration: 17.5 Å; chains: 1; bounding box: 31×54×45 Å

Foldseek 3Di:
DDFDPDPPLQVVLVVVVCVVVVFDDWDWDDDRFKIKIWTQDPDPPSPDIDIDIGGPVNSVVSSVVVVVVVVVVVVVVPPPPPDDD